Protein AF-A0A4U2G4W8-F1 (afdb_monomer)

Radius of gyration: 24.87 Å; Cα contacts (8 Å, |Δi|>4): 97; chains: 1; bounding box: 56×21×69 Å

Sequence (75 aa):
ATGATAEVVFTYTASDGTVNQTNTLTITVTGTNDAPQLTADVGAVNEDATLTVSAEQGVLANDSDVDGDSLNVTG

Secondary structure (DSSP, 8-state):
-EEEEEEEEEEEEEE-SS-EEEEEEEEEEEEEPPPPB---------TT------TTTTTTTT-B-SS-PPP----

pLDDT: mean 93.74, std 5.12, range [65.75, 97.69]

Solvent-accessible surface area (backbone atoms only — not comparable to full-atom values): 5228 Å² total; per-residue (Å²): 101,83,32,68,72,48,79,48,79,43,79,49,72,51,67,84,87,83,56,78,49,78,50,78,47,79,44,79,46,76,44,64,50,78,73,75,48,82,54,90,82,85,86,86,67,60,86,102,54,84,82,84,71,54,58,72,78,39,85,45,56,70,42,48,40,94,88,65,63,86,84,84,88,85,134

Foldseek 3Di:
DWADKDKDKDWDWDDPPPDIDIDIDIDIDIHDFDDKDFDDWDDDDDPPDDDDDDCCRTRCVPIDGPSRDDDDDDD

Structure (mmCIF, N/CA/C/O backbone):
data_AF-A0A4U2G4W8-F1
#
_entry.id   AF-A0A4U2G4W8-F1
#
loop_
_atom_site.group_PDB
_atom_site.id
_atom_site.type_symbol
_atom_site.label_atom_id
_atom_site.label_alt_id
_atom_site.label_comp_id
_atom_site.label_asym_id
_atom_site.label_entity_id
_atom_site.label_seq_id
_atom_site.pdbx_PDB_ins_code
_atom_site.Cartn_x
_atom_site.Cartn_y
_atom_site.Cartn_z
_atom_site.occupancy
_atom_site.B_iso_or_equiv
_atom_site.auth_seq_id
_atom_site.auth_comp_id
_atom_site.auth_asym_id
_atom_site.auth_atom_id
_atom_site.pdbx_PDB_model_num
ATOM 1 N N . ALA A 1 1 ? -2.842 14.060 -2.358 1.00 65.75 1 ALA A N 1
ATOM 2 C CA . ALA A 1 1 ? -1.411 14.426 -2.291 1.00 65.75 1 ALA A CA 1
ATOM 3 C C . ALA A 1 1 ? -0.640 13.550 -3.277 1.00 65.75 1 ALA A C 1
ATOM 5 O O . ALA A 1 1 ? -1.227 12.601 -3.791 1.00 65.75 1 ALA A O 1
ATOM 6 N N . THR A 1 2 ? 0.620 13.863 -3.586 1.00 77.88 2 THR A N 1
ATOM 7 C CA . THR A 1 2 ? 1.477 12.921 -4.327 1.00 77.88 2 THR A CA 1
ATOM 8 C C . THR A 1 2 ? 1.744 11.703 -3.442 1.00 77.88 2 THR A C 1
ATOM 10 O O . THR A 1 2 ? 2.075 11.898 -2.276 1.00 77.88 2 THR A O 1
ATOM 13 N N . GLY A 1 3 ? 1.562 10.495 -3.976 1.00 82.88 3 GLY A N 1
ATOM 14 C CA . GLY A 1 3 ? 1.816 9.238 -3.268 1.00 82.88 3 GLY A CA 1
ATOM 15 C C . GLY A 1 3 ? 3.251 8.742 -3.454 1.00 82.88 3 GLY A C 1
ATOM 16 O O . GLY A 1 3 ? 4.131 9.481 -3.910 1.00 82.88 3 GLY A O 1
ATOM 17 N N . ALA A 1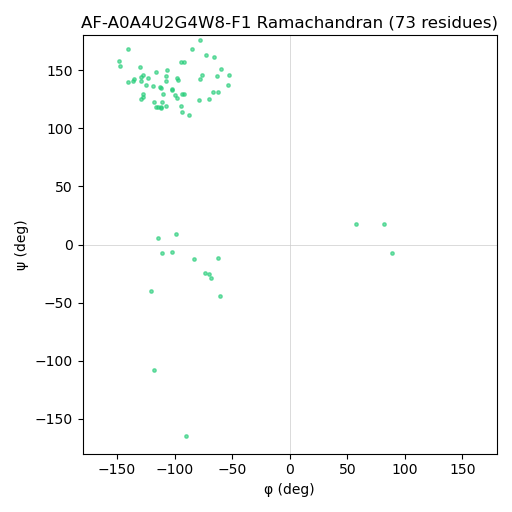 4 ? 3.489 7.475 -3.117 1.00 86.62 4 ALA A N 1
ATOM 18 C CA . ALA A 1 4 ? 4.796 6.843 -3.274 1.00 86.62 4 ALA A CA 1
ATOM 19 C C . ALA A 1 4 ? 5.280 6.843 -4.737 1.00 86.62 4 ALA A C 1
ATOM 21 O O . ALA A 1 4 ? 4.491 6.802 -5.687 1.00 86.62 4 ALA A O 1
ATOM 22 N N . THR A 1 5 ? 6.601 6.868 -4.924 1.00 92.06 5 THR A N 1
ATOM 23 C CA . THR A 1 5 ? 7.233 6.715 -6.238 1.00 92.06 5 THR A CA 1
ATOM 24 C C . THR A 1 5 ? 7.904 5.354 -6.364 1.00 92.06 5 THR A C 1
ATOM 26 O O . THR A 1 5 ? 8.457 4.819 -5.404 1.00 92.06 5 THR A O 1
ATOM 29 N N . ALA A 1 6 ? 7.873 4.798 -7.571 1.00 93.19 6 ALA A N 1
ATOM 30 C CA . ALA A 1 6 ? 8.566 3.566 -7.915 1.00 93.19 6 ALA A CA 1
ATOM 31 C C . ALA A 1 6 ? 9.393 3.768 -9.185 1.00 93.19 6 ALA A C 1
ATOM 33 O O . ALA A 1 6 ? 8.955 4.425 -10.131 1.00 93.19 6 ALA A O 1
ATOM 34 N N . GLU A 1 7 ? 10.587 3.185 -9.218 1.00 97.00 7 GLU A N 1
ATOM 35 C CA . GLU A 1 7 ? 11.426 3.170 -10.412 1.00 97.00 7 GLU A CA 1
ATOM 36 C C . GLU A 1 7 ? 11.343 1.816 -11.106 1.00 97.00 7 GLU A C 1
ATOM 38 O O . GLU A 1 7 ? 11.471 0.762 -10.482 1.00 97.00 7 GLU A O 1
ATOM 43 N N . VAL A 1 8 ? 11.174 1.853 -12.425 1.00 96.25 8 VAL A N 1
ATOM 44 C CA . VAL A 1 8 ? 11.262 0.676 -13.282 1.00 96.25 8 VAL A CA 1
ATOM 45 C C . VAL A 1 8 ? 12.443 0.863 -14.220 1.00 96.25 8 VAL A C 1
ATOM 47 O O . VAL A 1 8 ? 12.476 1.802 -15.017 1.00 96.25 8 VAL A O 1
ATOM 50 N N . VAL A 1 9 ? 13.427 -0.028 -14.114 1.00 97.06 9 VAL A N 1
ATOM 51 C CA . VAL A 1 9 ? 14.661 0.034 -14.902 1.00 97.06 9 VAL A CA 1
ATOM 52 C C . VAL A 1 9 ? 14.639 -1.058 -15.961 1.00 97.06 9 VAL A C 1
ATOM 54 O O . VAL A 1 9 ? 14.604 -2.246 -15.648 1.00 97.06 9 VAL A O 1
ATOM 57 N N . PHE A 1 10 ? 14.697 -0.645 -17.224 1.00 97.12 10 PHE A N 1
ATOM 58 C CA . PHE A 1 10 ? 14.798 -1.538 -18.371 1.00 97.12 10 PHE A CA 1
ATOM 59 C C . PHE A 1 10 ? 16.176 -1.424 -19.003 1.00 97.12 10 PHE A C 1
ATOM 61 O O . PHE A 1 10 ? 16.620 -0.331 -19.348 1.00 97.12 10 PHE A O 1
ATOM 68 N N . THR A 1 11 ? 16.839 -2.552 -19.225 1.00 97.56 11 THR A N 1
ATOM 69 C CA . THR A 1 11 ? 18.013 -2.610 -20.098 1.00 97.56 11 THR A CA 1
ATOM 70 C C . THR A 1 11 ? 17.557 -2.954 -21.508 1.00 97.56 11 THR A C 1
ATOM 72 O O . THR A 1 11 ? 16.823 -3.921 -21.702 1.00 97.56 11 THR A O 1
ATOM 75 N N . TYR A 1 12 ? 17.992 -2.177 -22.496 1.00 95.56 12 TYR A N 1
ATOM 76 C CA . TYR A 1 12 ? 17.699 -2.425 -23.903 1.00 95.56 12 TYR A CA 1
ATOM 77 C C . TYR A 1 12 ? 18.972 -2.373 -24.743 1.00 95.5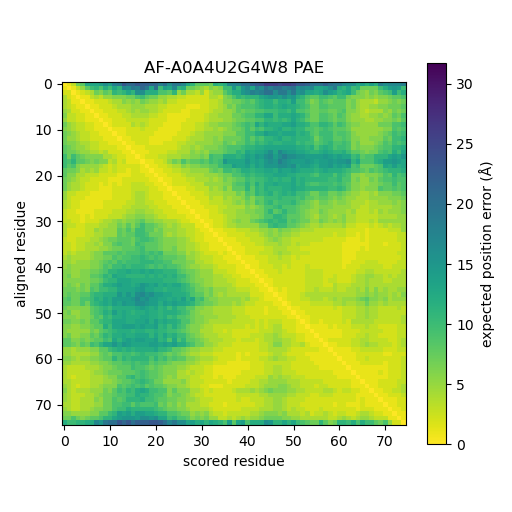6 12 TYR A C 1
ATOM 79 O O . TYR A 1 12 ? 19.929 -1.674 -24.410 1.00 95.56 12 TYR A O 1
ATOM 87 N N . THR A 1 13 ? 18.962 -3.096 -25.860 1.00 97.44 13 THR A N 1
ATOM 88 C CA . THR A 1 13 ? 20.031 -3.071 -26.858 1.00 97.44 13 THR A CA 1
ATOM 89 C C . THR A 1 13 ? 19.458 -2.571 -28.174 1.00 97.44 13 THR A C 1
ATOM 91 O O . THR A 1 13 ? 18.509 -3.150 -28.699 1.00 97.44 13 THR A O 1
ATOM 94 N N . ALA A 1 14 ? 20.025 -1.490 -28.701 1.00 96.0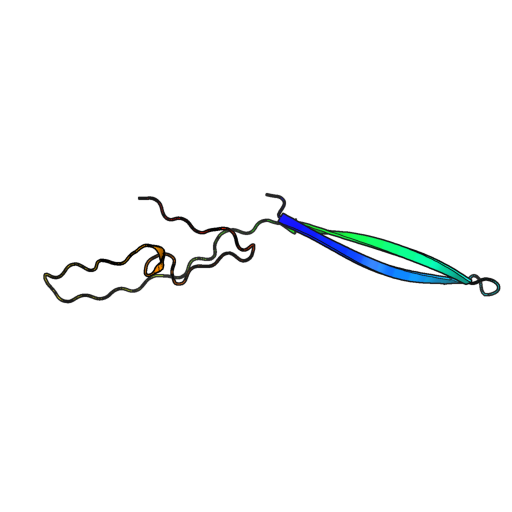0 14 ALA A N 1
ATOM 95 C CA . ALA A 1 14 ? 19.710 -0.969 -30.024 1.00 96.00 14 ALA A CA 1
ATOM 96 C C . ALA A 1 14 ? 20.754 -1.451 -31.039 1.00 96.00 14 ALA A C 1
ATOM 98 O O . ALA A 1 14 ? 21.941 -1.533 -30.716 1.00 96.00 14 ALA A O 1
ATOM 99 N N . SER A 1 15 ? 20.308 -1.751 -32.259 1.00 96.50 15 SER A N 1
ATOM 100 C CA . SER A 1 15 ? 21.157 -2.207 -33.360 1.00 96.50 15 SER A CA 1
ATOM 101 C C . SER A 1 15 ? 20.801 -1.502 -34.659 1.00 96.50 15 SER A C 1
ATOM 103 O O . SER A 1 15 ? 19.619 -1.337 -34.957 1.00 96.50 15 SER A O 1
ATOM 105 N N . ASP A 1 16 ? 21.811 -1.151 -35.450 1.00 95.62 16 ASP A N 1
ATOM 106 C CA . ASP A 1 16 ? 21.656 -0.724 -36.847 1.00 95.62 16 ASP A CA 1
ATOM 107 C C . ASP A 1 16 ? 21.947 -1.859 -37.853 1.00 95.62 16 ASP A C 1
ATOM 109 O O . ASP A 1 16 ? 22.024 -1.631 -39.059 1.00 95.62 16 ASP A O 1
ATOM 113 N N . GLY A 1 17 ? 22.118 -3.092 -37.362 1.00 93.56 17 GLY A N 1
ATOM 114 C CA . GLY A 1 17 ? 22.485 -4.262 -38.162 1.00 93.56 17 GLY A CA 1
ATOM 115 C C . GLY A 1 17 ? 23.994 -4.480 -38.311 1.00 93.56 17 GLY A C 1
ATOM 116 O O . GLY A 1 17 ? 24.394 -5.534 -38.802 1.00 93.56 17 GLY A O 1
ATOM 117 N N . THR A 1 18 ? 24.830 -3.542 -37.855 1.00 95.38 18 THR A N 1
ATOM 118 C CA . THR A 1 18 ? 26.299 -3.675 -37.850 1.00 95.38 18 THR A CA 1
ATOM 119 C C . THR A 1 18 ? 26.872 -3.562 -36.440 1.00 95.38 18 THR A C 1
ATOM 121 O O . THR A 1 18 ? 27.771 -4.321 -36.074 1.00 95.38 18 THR A O 1
ATOM 124 N N . VAL A 1 19 ? 26.342 -2.648 -35.626 1.00 95.06 19 VAL A N 1
ATOM 125 C CA . VAL A 1 19 ? 26.774 -2.410 -34.245 1.00 95.06 19 VAL A CA 1
ATOM 126 C C . VAL A 1 19 ? 25.590 -2.564 -33.296 1.00 95.06 19 VAL A C 1
ATOM 128 O O . VAL A 1 19 ? 24.471 -2.172 -33.612 1.00 95.06 19 VAL A O 1
ATOM 131 N N . ASN A 1 20 ? 25.851 -3.118 -32.110 1.00 96.19 20 ASN A N 1
ATOM 132 C CA . ASN A 1 20 ? 24.894 -3.188 -31.009 1.00 96.19 20 ASN A CA 1
ATOM 133 C C . ASN A 1 20 ? 25.354 -2.279 -29.870 1.00 96.19 20 ASN A C 1
ATOM 135 O O . ASN A 1 20 ? 26.516 -2.334 -29.475 1.00 96.19 20 ASN A O 1
ATOM 139 N N . GLN A 1 21 ? 24.436 -1.497 -29.310 1.00 97.25 21 GLN A N 1
ATOM 140 C CA . GLN A 1 21 ? 24.681 -0.633 -28.157 1.00 97.25 21 GLN A CA 1
ATOM 141 C C . GLN A 1 21 ? 23.634 -0.912 -27.082 1.00 97.25 21 GLN A C 1
ATOM 143 O O . GLN A 1 21 ? 22.436 -0.857 -27.355 1.00 97.25 21 GLN A O 1
ATOM 148 N N . THR A 1 22 ? 24.082 -1.189 -25.859 1.00 97.50 22 THR A N 1
ATOM 149 C CA . THR A 1 22 ? 23.202 -1.453 -24.714 1.00 97.50 22 THR A CA 1
ATOM 150 C C . THR A 1 22 ? 23.126 -0.232 -23.809 1.00 97.50 22 THR A C 1
ATOM 152 O O . THR A 1 22 ? 24.158 0.330 -23.458 1.00 97.50 22 THR A O 1
ATOM 155 N N . ASN A 1 23 ? 21.914 0.150 -23.411 1.00 97.38 23 ASN A N 1
ATOM 156 C CA . ASN A 1 23 ? 21.644 1.247 -22.486 1.00 97.38 23 ASN A CA 1
ATOM 157 C C . ASN A 1 23 ? 20.514 0.888 -21.517 1.00 97.38 23 ASN A C 1
ATOM 159 O O . ASN A 1 23 ? 19.795 -0.096 -21.698 1.00 97.38 23 ASN A O 1
ATOM 163 N N . THR A 1 24 ? 20.353 1.707 -20.481 1.00 97.38 24 THR A N 1
ATOM 164 C CA . THR A 1 24 ? 19.246 1.615 -19.529 1.00 97.38 24 THR A CA 1
ATOM 165 C C . THR A 1 24 ? 18.244 2.747 -19.736 1.00 97.38 24 THR A C 1
ATOM 167 O O . THR A 1 24 ? 18.611 3.889 -20.008 1.00 97.38 24 THR A O 1
ATOM 170 N N . LEU A 1 25 ? 16.961 2.420 -19.613 1.00 96.19 25 LEU A N 1
ATOM 171 C CA . LEU A 1 25 ? 15.850 3.354 -19.511 1.00 96.19 25 LEU A CA 1
ATOM 172 C C . LEU A 1 25 ? 15.281 3.240 -18.098 1.00 96.19 25 LEU A C 1
ATOM 174 O O . LEU A 1 25 ? 14.787 2.179 -17.719 1.00 96.19 25 LEU A O 1
ATOM 178 N N . THR A 1 26 ? 15.335 4.332 -17.345 1.00 97.19 26 THR A N 1
ATOM 179 C CA . THR A 1 26 ? 14.661 4.440 -16.050 1.00 97.19 26 THR A CA 1
ATOM 180 C C . THR A 1 26 ? 13.335 5.160 -16.242 1.00 97.19 26 THR A C 1
ATOM 182 O O . THR A 1 26 ? 13.296 6.257 -16.797 1.00 97.19 26 THR A O 1
ATOM 185 N N . ILE A 1 27 ? 12.252 4.538 -15.784 1.00 96.69 27 ILE A N 1
ATOM 186 C CA . ILE A 1 27 ? 10.913 5.120 -15.750 1.00 96.69 27 ILE A CA 1
ATOM 187 C C . ILE A 1 27 ? 10.548 5.358 -14.289 1.00 96.69 27 ILE A C 1
ATOM 189 O O . ILE A 1 27 ? 10.520 4.416 -13.500 1.00 96.69 27 ILE A O 1
ATOM 193 N N . THR A 1 28 ? 10.241 6.605 -13.940 1.00 96.31 28 THR A N 1
ATOM 194 C CA . THR A 1 28 ? 9.713 6.957 -12.619 1.00 96.31 28 THR A CA 1
ATOM 195 C C . THR A 1 28 ? 8.192 6.983 -12.681 1.00 96.31 28 THR A C 1
ATOM 197 O O . THR A 1 28 ? 7.607 7.754 -13.443 1.00 96.31 28 THR A O 1
ATOM 200 N N . VAL A 1 29 ? 7.553 6.136 -11.880 1.00 93.94 29 VAL A N 1
ATOM 201 C CA . VAL A 1 29 ? 6.104 6.111 -11.687 1.00 93.94 29 VAL A CA 1
ATOM 202 C C . VAL A 1 29 ? 5.790 6.837 -10.391 1.00 93.94 29 VAL A C 1
ATOM 204 O O . VAL A 1 29 ? 6.363 6.526 -9.349 1.00 93.94 29 VAL A O 1
ATOM 207 N N . THR A 1 30 ? 4.870 7.792 -10.460 1.00 93.50 30 THR A N 1
ATOM 208 C CA . THR A 1 30 ? 4.406 8.550 -9.299 1.00 93.50 30 THR A CA 1
ATOM 209 C C . THR A 1 30 ? 2.965 8.169 -9.006 1.00 93.50 30 THR A C 1
ATOM 211 O O . THR A 1 30 ? 2.095 8.381 -9.851 1.00 93.50 30 THR A O 1
ATOM 214 N N . GLY A 1 31 ? 2.728 7.596 -7.828 1.00 91.44 31 GLY A N 1
ATOM 215 C CA . GLY A 1 31 ? 1.395 7.268 -7.343 1.00 91.44 31 GLY A CA 1
ATOM 216 C C . GLY A 1 31 ? 0.638 8.479 -6.797 1.00 91.44 31 GLY A C 1
ATOM 217 O O . GLY A 1 31 ? 1.159 9.596 -6.687 1.00 91.44 31 GLY A O 1
ATOM 218 N N . THR A 1 32 ? -0.612 8.239 -6.426 1.00 94.06 32 THR A N 1
ATOM 219 C CA . THR A 1 32 ? -1.470 9.157 -5.669 1.00 94.06 32 THR A CA 1
ATOM 220 C C . THR A 1 32 ? -1.614 8.646 -4.245 1.00 94.06 32 THR A C 1
ATOM 222 O O . THR A 1 32 ? -1.557 7.444 -4.049 1.00 94.06 32 THR A O 1
ATOM 225 N N . ASN A 1 33 ? -1.797 9.546 -3.278 1.00 91.44 33 ASN A N 1
ATOM 226 C CA . ASN A 1 33 ? -2.243 9.148 -1.941 1.00 91.44 33 ASN A CA 1
ATOM 227 C C . ASN A 1 33 ? -3.748 8.896 -1.983 1.00 91.44 33 ASN A C 1
ATOM 229 O O . ASN A 1 33 ? -4.497 9.807 -2.367 1.00 91.44 33 ASN A O 1
ATOM 233 N N . ASP A 1 34 ? -4.162 7.710 -1.583 1.00 93.56 34 ASP A N 1
ATOM 234 C CA . ASP A 1 34 ? -5.547 7.309 -1.444 1.00 93.56 34 ASP A CA 1
ATOM 235 C C . ASP A 1 34 ? -6.091 7.728 -0.069 1.00 93.56 34 ASP A C 1
ATOM 237 O O . ASP A 1 34 ? -5.374 8.246 0.790 1.00 93.56 34 ASP A O 1
ATOM 241 N N . ALA A 1 35 ? -7.410 7.641 0.093 1.00 93.69 35 ALA A N 1
ATOM 242 C CA . ALA A 1 35 ? -8.063 7.890 1.373 1.00 93.69 35 ALA A CA 1
ATOM 243 C C . ALA A 1 35 ? -8.254 6.563 2.126 1.00 93.69 35 ALA A C 1
ATOM 245 O O . ALA A 1 35 ? -8.383 5.524 1.469 1.00 93.69 35 ALA A O 1
ATOM 246 N N . PRO A 1 36 ? -8.400 6.596 3.464 1.00 95.19 36 PRO A N 1
ATOM 247 C CA . PRO A 1 36 ? -8.722 5.408 4.239 1.00 95.19 36 PRO A CA 1
ATOM 248 C C . PRO A 1 36 ? -9.965 4.690 3.714 1.00 95.19 36 PRO A C 1
ATOM 250 O O . PRO A 1 36 ? -10.993 5.308 3.414 1.00 95.19 36 PRO A O 1
ATOM 253 N N . GLN A 1 37 ? -9.883 3.368 3.648 1.00 96.44 37 GLN A N 1
ATOM 254 C CA . GLN A 1 37 ? -10.998 2.496 3.337 1.00 96.44 37 GLN A CA 1
ATOM 255 C C . GLN A 1 37 ? -11.651 2.022 4.635 1.00 96.44 37 GLN A C 1
ATOM 257 O O . GLN A 1 37 ? -11.058 1.257 5.397 1.00 96.44 37 GLN A O 1
ATOM 262 N N . LEU A 1 38 ? -12.896 2.454 4.837 1.00 95.56 38 LEU A N 1
ATOM 263 C CA . LEU A 1 38 ? -13.658 2.172 6.050 1.00 95.56 38 LEU A CA 1
ATOM 264 C C . LEU A 1 38 ? -14.596 0.974 5.872 1.00 95.56 38 LEU A C 1
ATOM 266 O O . LEU A 1 38 ? -15.253 0.839 4.833 1.00 95.56 38 LEU A O 1
ATOM 270 N N . THR A 1 39 ? -14.717 0.156 6.912 1.00 96.94 39 THR A N 1
ATOM 271 C CA . THR A 1 39 ? -15.674 -0.950 6.999 1.00 96.94 39 THR A CA 1
ATOM 272 C C . THR A 1 39 ? -16.626 -0.713 8.167 1.00 96.94 39 THR A C 1
ATOM 274 O O . THR A 1 39 ? -16.221 -0.339 9.256 1.00 96.94 39 THR A O 1
ATOM 277 N N . ALA A 1 40 ? -17.926 -0.944 7.963 1.00 95.81 40 ALA A N 1
ATOM 278 C CA . ALA A 1 40 ? -18.911 -0.693 9.012 1.00 95.81 40 ALA A CA 1
ATOM 279 C C . ALA A 1 40 ? -18.685 -1.577 10.251 1.00 95.81 40 ALA A C 1
ATOM 281 O O . ALA A 1 40 ? -18.581 -2.804 10.146 1.00 95.81 40 ALA A O 1
ATOM 282 N N . ASP A 1 41 ? -18.690 -0.944 11.421 1.00 94.38 41 ASP A N 1
ATOM 283 C CA . ASP A 1 41 ? -18.606 -1.621 12.708 1.00 94.38 41 ASP A CA 1
ATOM 284 C C . ASP A 1 41 ? -19.927 -2.272 13.109 1.00 94.38 41 ASP A C 1
ATOM 286 O O . ASP A 1 41 ? -21.018 -1.733 12.897 1.00 94.38 41 ASP A O 1
ATOM 290 N N . VAL A 1 42 ? -19.822 -3.416 13.785 1.00 93.38 42 VAL A N 1
ATOM 291 C CA . VAL A 1 42 ? -20.955 -4.060 14.447 1.00 93.38 42 VAL A CA 1
ATOM 292 C C . VAL A 1 42 ? -20.573 -4.375 15.884 1.00 93.38 42 VAL A C 1
ATOM 294 O O . VAL A 1 42 ? -19.594 -5.067 16.148 1.00 93.38 42 VAL A O 1
ATOM 297 N N . GLY A 1 43 ? -21.390 -3.892 16.815 1.00 93.06 43 GLY A N 1
ATOM 298 C CA . GLY A 1 43 ? -21.288 -4.193 18.235 1.00 93.06 43 GLY A CA 1
ATOM 299 C C . GLY A 1 43 ? -22.625 -4.684 18.772 1.00 93.06 43 GLY A C 1
ATOM 300 O O . GLY A 1 43 ? -23.684 -4.233 18.338 1.00 93.06 43 GLY A O 1
ATOM 301 N N . ALA A 1 44 ? -22.578 -5.606 19.727 1.00 94.31 44 ALA A N 1
ATOM 302 C CA . ALA A 1 44 ? -23.748 -6.059 20.461 1.00 94.31 44 ALA A CA 1
ATOM 303 C C . ALA A 1 44 ? -23.413 -6.126 21.948 1.00 94.31 44 ALA A C 1
ATOM 305 O O . ALA A 1 44 ? -22.310 -6.509 22.338 1.00 94.31 44 ALA A O 1
ATOM 306 N N . VAL A 1 45 ? -24.379 -5.753 22.774 1.00 96.50 45 VAL A N 1
ATOM 307 C CA . VAL A 1 45 ? -24.295 -5.829 24.228 1.00 96.50 45 VAL A CA 1
ATOM 308 C C . VAL A 1 45 ? -25.691 -6.114 24.766 1.00 96.50 45 VAL A C 1
ATOM 310 O O . VAL A 1 45 ? -26.686 -5.823 24.100 1.00 96.50 45 VAL A O 1
ATOM 313 N N . ASN A 1 46 ? -25.768 -6.739 25.938 1.00 97.69 46 ASN A N 1
ATOM 314 C CA . ASN A 1 46 ? -27.049 -6.958 26.597 1.00 97.69 46 ASN A CA 1
ATOM 315 C C . ASN A 1 46 ? -27.677 -5.624 27.009 1.00 97.69 46 ASN A C 1
ATOM 317 O O . ASN A 1 46 ? -26.993 -4.605 27.138 1.00 97.69 46 ASN A O 1
ATOM 321 N N . GLU A 1 47 ? -28.982 -5.661 27.252 1.00 95.69 47 GLU A N 1
ATOM 322 C CA . GLU A 1 47 ? -29.682 -4.553 27.891 1.00 95.69 47 GLU A CA 1
ATOM 323 C C . GLU A 1 47 ? -29.003 -4.149 29.206 1.00 95.69 47 GLU A C 1
ATOM 325 O O . GLU A 1 47 ? -28.409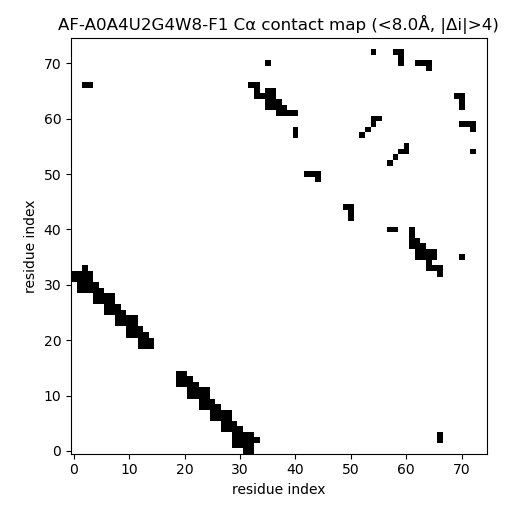 -4.975 29.905 1.00 95.69 47 GLU A O 1
ATOM 330 N N . ASP A 1 48 ? -29.053 -2.848 29.487 1.00 96.38 48 ASP A N 1
ATOM 331 C CA . ASP A 1 48 ? -28.479 -2.221 30.680 1.00 96.38 48 ASP A CA 1
ATOM 332 C C . ASP A 1 48 ? -26.965 -2.436 30.878 1.00 96.38 48 ASP A C 1
ATOM 334 O O . ASP A 1 48 ? -26.431 -2.198 31.964 1.00 96.38 48 ASP A O 1
ATOM 338 N N . ALA A 1 49 ? -26.247 -2.835 29.823 1.00 96.88 49 ALA A N 1
ATOM 339 C CA . ALA A 1 49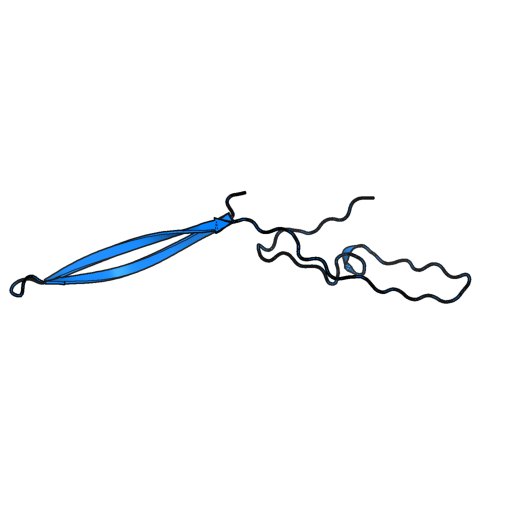 ? -24.797 -2.968 29.823 1.00 96.88 49 ALA A CA 1
ATOM 340 C C . ALA A 1 49 ? -24.123 -1.999 28.835 1.00 96.88 49 ALA A C 1
ATOM 342 O O . ALA A 1 49 ? -24.661 -1.646 27.786 1.00 96.88 49 ALA A O 1
ATOM 343 N N . THR A 1 50 ? -22.909 -1.566 29.182 1.00 95.94 50 THR A N 1
ATOM 344 C CA . THR A 1 50 ? -22.085 -0.680 28.349 1.00 95.94 50 THR A CA 1
ATOM 345 C C . THR A 1 50 ? -21.147 -1.503 27.477 1.00 95.94 50 THR A C 1
ATOM 347 O O . THR A 1 50 ? -20.405 -2.344 27.987 1.00 95.94 50 THR A O 1
ATOM 350 N N . LEU A 1 51 ? -21.127 -1.224 26.173 1.00 93.94 51 LEU A N 1
ATOM 351 C CA . LEU A 1 51 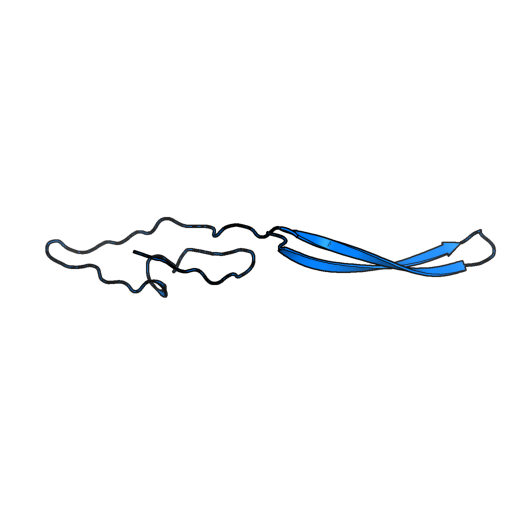? -20.098 -1.737 25.275 1.00 93.94 51 LEU A CA 1
ATOM 352 C C . LEU A 1 51 ? -18.903 -0.780 25.267 1.00 93.94 51 LEU A C 1
ATOM 354 O O . LEU A 1 51 ? -19.003 0.332 24.754 1.00 93.94 51 LEU A O 1
ATOM 358 N N . THR A 1 52 ? -17.775 -1.225 25.816 1.00 93.88 52 THR A N 1
ATOM 359 C CA . THR A 1 52 ? -16.512 -0.478 25.785 1.00 93.88 52 THR A CA 1
ATOM 360 C C . THR A 1 52 ? -15.502 -1.243 24.946 1.00 93.88 52 THR A C 1
ATOM 362 O O . THR A 1 52 ? -15.120 -2.357 25.299 1.00 93.88 52 THR A O 1
ATOM 365 N N . VAL A 1 53 ? -15.050 -0.629 23.856 1.00 92.88 53 VAL A N 1
ATOM 366 C CA . VAL A 1 53 ? -13.997 -1.146 22.974 1.00 92.88 53 VAL A CA 1
ATOM 367 C C . VAL A 1 53 ? -12.951 -0.056 22.761 1.00 92.88 53 VAL A C 1
ATOM 369 O O . VAL A 1 53 ? -13.291 1.127 22.741 1.00 92.88 53 VAL A O 1
ATOM 372 N N . SER A 1 54 ? -11.673 -0.433 22.657 1.00 93.50 54 SER A N 1
ATOM 373 C CA . SER A 1 54 ? -10.632 0.528 22.275 1.00 93.50 54 SER A CA 1
ATOM 374 C C . SER A 1 54 ? -10.755 0.869 20.790 1.00 93.50 54 SER A C 1
ATOM 376 O O . SER A 1 54 ? -11.409 0.138 20.046 1.00 93.50 54 SER A O 1
ATOM 378 N N . ALA A 1 55 ? -10.128 1.958 20.345 1.00 93.06 55 ALA A N 1
ATOM 379 C CA . ALA A 1 55 ? -10.165 2.324 18.934 1.00 93.06 55 ALA A CA 1
ATOM 380 C C . ALA A 1 55 ? -9.549 1.219 18.057 1.00 93.06 55 ALA A C 1
ATOM 382 O O . ALA A 1 55 ? -10.152 0.796 17.080 1.00 93.06 55 ALA A O 1
ATOM 383 N N . GLU A 1 56 ? -8.406 0.674 18.474 1.00 92.44 56 GLU A N 1
ATOM 384 C CA . GLU A 1 56 ? -7.619 -0.315 17.725 1.00 92.44 56 GLU A CA 1
ATOM 385 C C . GLU A 1 56 ? -8.311 -1.678 17.616 1.00 92.44 56 GLU A C 1
ATOM 387 O O . GLU A 1 56 ? -8.066 -2.423 16.674 1.00 92.44 56 GLU A O 1
ATOM 392 N N . GLN A 1 57 ? -9.145 -2.024 18.600 1.00 91.00 57 GLN A N 1
ATOM 393 C CA . GLN A 1 57 ? -9.893 -3.288 18.637 1.00 91.00 57 GLN A CA 1
ATOM 394 C C . GLN A 1 57 ? -11.367 -3.125 18.247 1.00 91.00 57 GLN A C 1
ATOM 396 O O . GLN A 1 57 ? -12.085 -4.118 18.160 1.00 91.00 57 GLN A O 1
ATOM 401 N N . GLY A 1 58 ? -11.821 -1.887 18.066 1.00 92.88 58 GLY A N 1
ATOM 402 C CA . GLY A 1 58 ? -13.180 -1.527 17.690 1.00 92.88 58 GLY A CA 1
ATOM 403 C C . GLY A 1 58 ? -13.162 -0.809 16.352 1.00 92.88 58 GLY A C 1
ATOM 404 O O . GLY A 1 58 ? -12.882 -1.430 15.336 1.00 92.88 58 GLY A O 1
ATOM 405 N N . VAL A 1 59 ? -13.402 0.502 16.392 1.00 93.19 59 VAL A N 1
ATOM 406 C 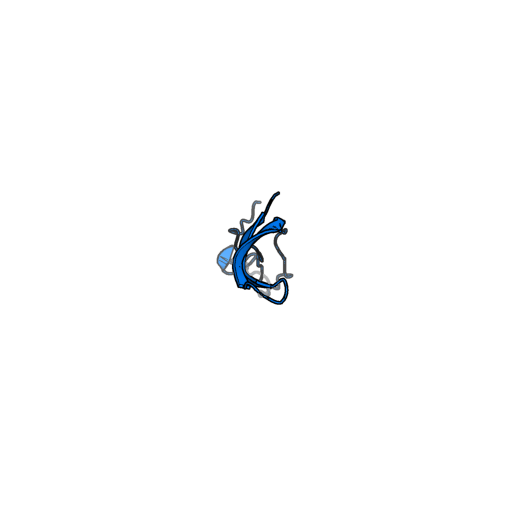CA . VAL A 1 59 ? -13.677 1.340 15.211 1.00 93.19 59 VAL A CA 1
ATOM 407 C C . VAL A 1 59 ? -12.555 1.431 14.174 1.00 93.19 59 VAL A C 1
ATOM 409 O O . VAL A 1 59 ? -12.788 1.986 13.117 1.00 93.19 59 VAL A O 1
ATOM 412 N N . LEU A 1 60 ? -11.336 0.967 14.470 1.00 96.00 60 LEU A N 1
ATOM 413 C CA . LEU A 1 60 ? -10.225 0.916 13.507 1.00 96.00 60 LEU A CA 1
ATOM 414 C C . LEU A 1 60 ? -9.846 -0.517 13.110 1.00 96.00 60 LEU A C 1
ATOM 416 O O . LEU A 1 60 ? -8.981 -0.711 12.261 1.00 96.00 60 LEU A O 1
ATOM 420 N N . ALA A 1 61 ? -10.426 -1.537 13.748 1.00 95.62 61 ALA A N 1
ATOM 421 C CA . ALA A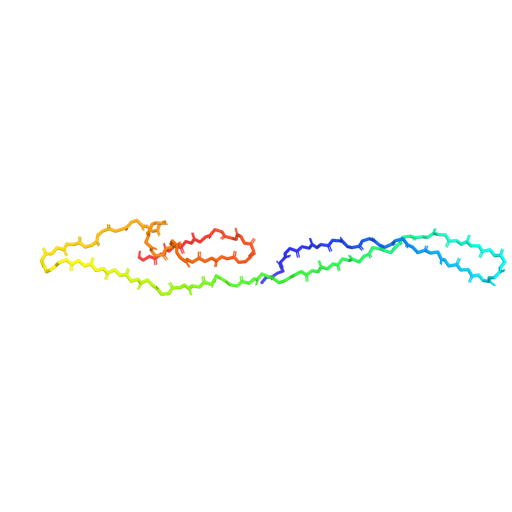 1 61 ? -9.939 -2.914 13.650 1.00 95.62 61 ALA A CA 1
ATOM 422 C C . ALA A 1 61 ? -10.166 -3.551 12.269 1.00 95.62 61 ALA A C 1
ATOM 424 O O . ALA A 1 61 ? -9.467 -4.492 11.892 1.00 95.62 61 ALA A O 1
ATOM 425 N N . ASN A 1 62 ? -11.169 -3.071 11.538 1.00 95.94 62 ASN A N 1
ATOM 426 C CA . ASN A 1 62 ? -11.591 -3.538 10.215 1.00 95.94 62 ASN A CA 1
ATOM 427 C C . ASN A 1 62 ? -11.376 -2.482 9.113 1.00 95.94 62 ASN A C 1
ATOM 429 O O . ASN A 1 62 ? -11.780 -2.702 7.965 1.00 95.94 62 ASN A O 1
ATOM 433 N N . ASP A 1 63 ? -10.744 -1.366 9.457 1.00 97.38 63 ASP A N 1
ATOM 434 C CA . ASP A 1 63 ? -10.392 -0.310 8.525 1.00 97.38 63 ASP A CA 1
ATOM 435 C C . ASP A 1 63 ? -8.983 -0.534 7.980 1.00 97.38 63 ASP A C 1
ATOM 437 O O . ASP A 1 63 ? -8.145 -1.220 8.571 1.00 97.38 63 ASP A O 1
ATOM 441 N N . SER A 1 64 ? -8.710 0.033 6.810 1.00 96.81 64 SER A N 1
ATOM 442 C CA . SER A 1 64 ? -7.400 -0.094 6.176 1.00 96.81 64 SER A CA 1
ATOM 443 C C . SER A 1 64 ? -7.054 1.135 5.360 1.00 96.81 64 SER A C 1
ATOM 445 O O . SER A 1 64 ? -7.932 1.864 4.908 1.00 96.81 64 SER A O 1
ATOM 447 N N . ASP A 1 65 ? -5.765 1.332 5.138 1.00 96.06 65 ASP A N 1
ATOM 448 C CA . ASP A 1 65 ? -5.248 2.311 4.200 1.00 96.06 65 ASP A CA 1
ATOM 449 C C . ASP A 1 65 ? -4.281 1.597 3.251 1.00 96.06 65 ASP A C 1
ATOM 451 O O . ASP A 1 65 ? -3.429 0.821 3.694 1.00 96.06 65 ASP A O 1
ATOM 455 N N . VAL A 1 66 ? -4.463 1.788 1.942 1.00 93.94 66 VAL A N 1
ATOM 456 C CA . VAL A 1 66 ? -3.677 1.082 0.917 1.00 93.94 66 VAL A CA 1
ATOM 457 C C . VAL A 1 66 ? -2.243 1.609 0.823 1.00 93.94 66 VAL A C 1
ATOM 459 O O . VAL A 1 66 ? -1.347 0.855 0.438 1.00 93.94 66 VAL A O 1
ATOM 462 N N . ASP A 1 67 ? -2.014 2.858 1.231 1.00 93.31 67 ASP A N 1
ATOM 463 C CA . ASP A 1 67 ? -0.688 3.466 1.322 1.00 93.31 67 ASP A CA 1
ATOM 464 C C . ASP A 1 67 ? 0.020 3.095 2.638 1.00 93.31 67 ASP A C 1
ATOM 466 O O . ASP A 1 67 ? 1.235 3.262 2.771 1.00 93.31 67 ASP A O 1
ATOM 470 N N . GLY A 1 68 ? -0.715 2.519 3.596 1.00 91.75 68 GLY A N 1
ATOM 471 C CA . GLY A 1 68 ? -0.203 2.114 4.904 1.00 91.75 68 GLY A CA 1
ATOM 472 C C . GLY A 1 68 ? -0.133 3.261 5.910 1.00 91.75 68 GLY A C 1
ATOM 473 O O . GLY A 1 68 ? 0.568 3.142 6.921 1.00 91.75 68 GLY A O 1
ATOM 474 N N . ASP A 1 69 ? -0.848 4.358 5.648 1.00 93.06 69 ASP A N 1
ATOM 475 C CA . ASP A 1 69 ? -0.950 5.479 6.573 1.00 93.06 69 ASP A CA 1
ATOM 476 C C . ASP A 1 69 ? -1.633 5.059 7.887 1.00 93.06 69 ASP A C 1
ATOM 478 O O . ASP A 1 69 ? -2.546 4.230 7.932 1.00 93.06 69 ASP A O 1
ATOM 482 N N . SER A 1 70 ? -1.183 5.644 9.002 1.00 94.06 70 SER A N 1
ATOM 483 C CA . SER A 1 70 ? -1.763 5.347 10.314 1.00 94.06 70 SER A CA 1
ATOM 484 C C . SER A 1 70 ? -3.175 5.915 10.423 1.00 94.06 70 SER A C 1
ATOM 486 O O . SER A 1 70 ? -3.383 7.128 10.325 1.00 94.06 70 SER A O 1
ATOM 488 N N . LEU A 1 71 ? -4.131 5.050 10.749 1.00 95.75 71 LEU A N 1
ATOM 489 C CA . LEU A 1 71 ? -5.512 5.448 10.994 1.00 95.75 71 LEU A CA 1
ATOM 490 C C . LEU A 1 71 ? -5.674 6.076 12.381 1.00 95.75 71 LEU A C 1
ATOM 492 O O . LEU A 1 71 ? -5.048 5.650 13.350 1.00 95.75 71 LEU A O 1
ATOM 496 N N . ASN A 1 72 ? -6.521 7.101 12.468 1.00 93.88 72 ASN A N 1
ATOM 497 C CA . ASN A 1 72 ? -6.838 7.804 13.707 1.00 93.88 72 ASN A CA 1
ATOM 498 C C . ASN A 1 72 ? -8.331 8.145 13.735 1.00 93.88 72 ASN A C 1
ATOM 500 O O . ASN A 1 72 ? -8.882 8.592 12.730 1.00 93.88 72 ASN A O 1
ATOM 504 N N . VAL A 1 73 ? -8.962 8.000 14.901 1.00 91.62 73 VAL A N 1
ATOM 505 C CA . VAL A 1 73 ? -10.353 8.406 15.144 1.00 91.62 73 VAL A CA 1
ATOM 506 C C . VAL A 1 73 ? -10.380 9.578 16.125 1.00 91.62 73 VAL A C 1
ATOM 508 O O . VAL A 1 73 ? -9.669 9.575 17.129 1.00 91.62 73 VAL A O 1
ATOM 511 N N . THR A 1 74 ? -11.188 10.598 15.839 1.00 88.50 74 THR A N 1
ATOM 512 C CA . THR A 1 74 ? -11.354 11.781 16.699 1.00 88.50 74 THR A CA 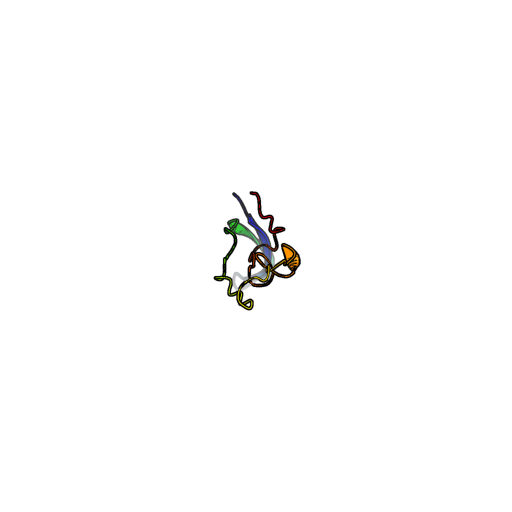1
ATOM 513 C C . THR A 1 74 ? -12.826 11.973 17.041 1.00 88.50 74 THR A C 1
ATOM 515 O O . THR A 1 74 ? -13.667 11.866 16.148 1.00 88.50 74 THR A O 1
ATOM 518 N N . GLY A 1 75 ? -13.125 12.299 18.299 1.00 73.88 75 GLY A N 1
ATOM 519 C CA . GLY A 1 75 ? -14.473 12.552 18.813 1.00 73.88 75 GLY A CA 1
ATOM 520 C C . GLY A 1 75 ? -14.450 13.464 20.027 1.00 73.88 75 GLY A C 1
ATOM 521 O O . GLY A 1 75 ? -13.405 13.486 20.716 1.00 73.88 75 GLY A O 1
#

Mean predicted aligned error: 5.77 Å